Protein AF-A0A2W0B058-F1 (afdb_monomer_lite)

Secondary structure (DSSP, 8-state):
-HHHHHHHHHHHHTT-HHHHHHHHHHHHTT-TTHHHHHHHHGGG-S-SPP------TTSSTT-

Foldseek 3Di:
DPPVLVVLLVCVVVPPVVSVVVLVCCCVVVPPCNVVSCVVCVVVDDPDDDDDDDDDPPPPSVD

pLDDT: mean 93.55, std 7.87, range [52.62, 98.19]

Structure (mmCIF, N/CA/C/O backbone):
data_AF-A0A2W0B058-F1
#
_entry.id   AF-A0A2W0B058-F1
#
loop_
_atom_site.group_PDB
_atom_site.id
_atom_site.type_symbol
_atom_site.label_atom_id
_atom_site.label_alt_id
_atom_site.label_comp_id
_atom_site.label_asym_id
_atom_site.label_entity_id
_atom_site.label_seq_id
_atom_site.pdbx_PDB_ins_code
_atom_site.Cartn_x
_atom_site.Cartn_y
_atom_site.Cartn_z
_atom_site.occupancy
_atom_site.B_iso_or_equiv
_atom_site.auth_seq_id
_atom_site.auth_comp_id
_atom_site.auth_asym_id
_atom_site.auth_atom_id
_atom_site.pdbx_PDB_model_num
ATOM 1 N N . MET A 1 1 ? -8.028 9.262 19.733 1.00 52.62 1 MET A N 1
ATOM 2 C CA . MET A 1 1 ? -7.385 8.860 18.459 1.00 52.62 1 MET A CA 1
ATOM 3 C C . MET A 1 1 ? -8.378 8.380 17.385 1.00 52.62 1 MET A C 1
ATOM 5 O O . MET A 1 1 ? -7.943 7.993 16.313 1.00 52.62 1 MET A O 1
ATOM 9 N N . SER A 1 2 ? -9.697 8.455 17.604 1.00 60.31 2 SER A N 1
ATOM 10 C CA . SER A 1 2 ? -10.721 7.859 16.725 1.00 60.31 2 SER A CA 1
ATOM 11 C C . SER A 1 2 ? -11.083 8.682 15.474 1.00 60.31 2 SER A C 1
ATOM 13 O O . SER A 1 2 ? -11.174 8.107 14.396 1.00 60.31 2 SER A O 1
ATOM 15 N N . ASN A 1 3 ? -11.224 10.012 15.565 1.00 71.94 3 ASN A N 1
ATOM 16 C CA . ASN A 1 3 ? -11.708 10.814 14.422 1.00 71.94 3 ASN A CA 1
ATOM 17 C C . ASN A 1 3 ? -10.724 10.905 13.246 1.00 71.94 3 ASN A C 1
ATOM 19 O O . ASN A 1 3 ? -11.122 10.719 12.101 1.00 71.94 3 ASN A O 1
ATOM 23 N N . ASN A 1 4 ? -9.436 11.153 13.505 1.00 82.19 4 ASN A N 1
ATOM 24 C CA . ASN A 1 4 ? -8.452 11.282 12.419 1.00 82.19 4 ASN A CA 1
ATOM 25 C C . ASN A 1 4 ? -8.181 9.953 11.707 1.00 82.19 4 ASN A C 1
ATOM 27 O O . ASN A 1 4 ? -7.852 9.946 10.524 1.00 82.19 4 ASN A O 1
ATOM 31 N N . PHE A 1 5 ? -8.313 8.836 12.422 1.00 87.81 5 PHE A N 1
ATOM 32 C CA . PHE A 1 5 ? -8.059 7.511 11.874 1.00 87.81 5 PHE A CA 1
ATOM 33 C C . PHE A 1 5 ? -9.174 7.064 10.925 1.00 87.81 5 PHE A C 1
ATOM 35 O O . PHE A 1 5 ? -8.903 6.624 9.810 1.00 87.81 5 PHE A O 1
ATOM 42 N N . GLN A 1 6 ? -10.429 7.266 11.332 1.00 89.50 6 GLN A N 1
ATOM 43 C CA . GLN A 1 6 ? -11.591 7.000 10.488 1.00 89.50 6 GLN A CA 1
ATOM 44 C C . GLN A 1 6 ? -11.584 7.886 9.231 1.00 89.50 6 GLN A C 1
ATOM 46 O O . GLN A 1 6 ? -11.747 7.381 8.122 1.00 89.50 6 GLN A O 1
ATOM 51 N N . LEU A 1 7 ? -11.285 9.182 9.394 1.00 93.62 7 LEU A N 1
ATOM 52 C CA . LEU A 1 7 ? -11.176 10.125 8.279 1.00 93.62 7 LEU A CA 1
ATOM 53 C C . LEU A 1 7 ? -10.083 9.714 7.279 1.00 93.62 7 LEU A C 1
ATOM 55 O O . LEU A 1 7 ? -10.278 9.833 6.072 1.00 93.62 7 LEU A O 1
ATOM 59 N N . LEU A 1 8 ? -8.942 9.206 7.758 1.00 94.19 8 LEU A N 1
ATOM 60 C CA . LEU A 1 8 ? -7.873 8.710 6.888 1.00 94.19 8 LEU A CA 1
ATOM 61 C C . LEU A 1 8 ? -8.345 7.526 6.035 1.00 94.19 8 LEU A C 1
ATOM 63 O O . LEU A 1 8 ? -8.068 7.500 4.838 1.00 94.19 8 LEU A O 1
ATOM 67 N N . ILE A 1 9 ? -9.056 6.568 6.635 1.00 94.50 9 ILE A N 1
ATOM 68 C CA . ILE A 1 9 ? -9.593 5.395 5.930 1.00 94.50 9 ILE A CA 1
ATOM 69 C C . ILE A 1 9 ? -10.615 5.827 4.875 1.00 94.50 9 ILE A C 1
ATOM 71 O O . ILE A 1 9 ? -10.567 5.347 3.744 1.00 94.50 9 ILE A O 1
ATOM 75 N N . GLU A 1 10 ? -11.515 6.748 5.218 1.00 95.94 10 GLU A N 1
ATOM 76 C CA . GLU A 1 10 ? -12.508 7.289 4.285 1.00 95.94 10 GLU A CA 1
ATOM 77 C C . GLU A 1 10 ? -11.848 8.015 3.111 1.00 95.94 10 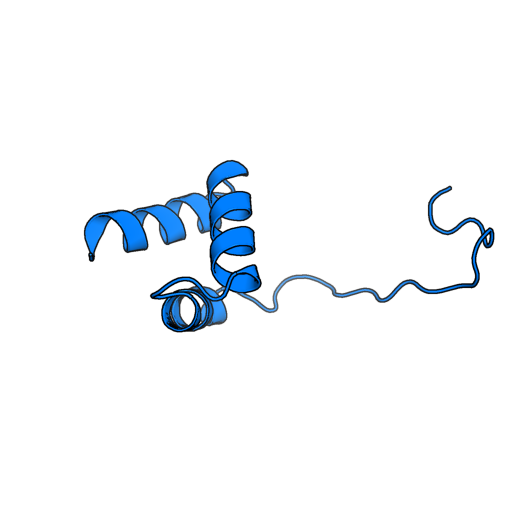GLU A C 1
ATOM 79 O O . GLU A 1 10 ? -12.163 7.723 1.959 1.00 95.94 10 GLU A O 1
ATOM 84 N N . GLN A 1 11 ? -10.880 8.894 3.381 1.00 97.12 11 GLN A N 1
ATOM 85 C CA . GLN A 1 11 ? -10.132 9.605 2.341 1.00 97.12 11 GLN A CA 1
ATOM 86 C C . GLN A 1 11 ? -9.346 8.650 1.439 1.00 97.12 11 G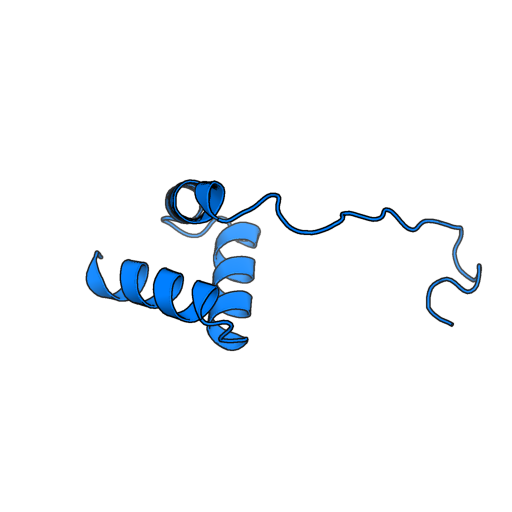LN A C 1
ATOM 88 O O . GLN A 1 11 ? -9.349 8.810 0.220 1.00 97.12 11 GLN A O 1
ATOM 93 N N . LEU A 1 12 ? -8.696 7.638 2.019 1.00 96.75 12 LEU A N 1
ATOM 94 C CA . LEU A 1 12 ? -7.940 6.642 1.264 1.00 96.75 12 LEU A CA 1
ATOM 95 C C . LEU A 1 12 ? -8.859 5.822 0.355 1.00 96.75 12 LEU A C 1
ATOM 97 O O . LEU A 1 12 ? -8.560 5.653 -0.825 1.00 96.75 12 LEU A O 1
ATOM 101 N N . ARG A 1 13 ? -10.007 5.364 0.870 1.00 95.06 13 ARG A N 1
ATOM 102 C CA . ARG A 1 13 ? -11.018 4.650 0.072 1.00 95.06 13 ARG A CA 1
ATOM 103 C C . ARG A 1 13 ? -11.690 5.542 -0.971 1.00 95.06 13 ARG A C 1
ATOM 105 O O . ARG A 1 13 ? -12.118 5.036 -2.002 1.00 95.06 13 ARG A O 1
ATOM 112 N N . GLY A 1 14 ? -11.755 6.848 -0.718 1.00 96.69 14 GLY A N 1
ATOM 113 C CA . GLY A 1 14 ? -12.179 7.865 -1.679 1.00 96.69 14 GLY A CA 1
ATOM 114 C C . GLY A 1 14 ? -11.132 8.194 -2.750 1.00 96.69 14 GLY A C 1
ATOM 115 O O . GLY A 1 14 ? -11.425 8.978 -3.648 1.00 96.69 14 GLY A O 1
ATOM 116 N N . GLY A 1 15 ? -9.931 7.609 -2.679 1.00 96.50 15 GLY A N 1
ATOM 117 C CA . GLY A 1 15 ? -8.872 7.793 -3.670 1.00 96.50 15 GLY A CA 1
ATOM 118 C C . GLY A 1 15 ? -7.986 9.024 -3.457 1.00 96.50 15 GLY A C 1
ATOM 119 O O . GLY A 1 15 ? -7.304 9.423 -4.396 1.00 96.50 15 GLY A O 1
ATOM 120 N N . ASP A 1 16 ? -7.960 9.633 -2.263 1.00 98.19 16 ASP A N 1
ATOM 121 C CA . ASP A 1 16 ? -7.063 10.764 -1.969 1.00 98.19 16 ASP A CA 1
ATOM 122 C C . ASP A 1 16 ? -5.582 10.304 -1.995 1.00 98.19 16 ASP A C 1
ATOM 124 O O . ASP A 1 16 ? -5.163 9.510 -1.140 1.00 98.19 16 ASP A O 1
ATOM 128 N N . PRO A 1 17 ? -4.742 10.824 -2.917 1.00 97.81 17 PRO A N 1
ATOM 129 C CA . PRO A 1 17 ? -3.346 10.394 -3.041 1.00 97.81 17 PRO A CA 1
ATOM 130 C C . PRO A 1 17 ? -2.481 10.718 -1.816 1.00 97.81 17 PRO A C 1
ATOM 132 O O . PRO A 1 17 ? -1.534 9.995 -1.508 1.00 97.81 17 PRO A O 1
ATOM 135 N N . ARG A 1 18 ? -2.793 11.793 -1.081 1.00 97.31 18 ARG A N 1
ATOM 136 C CA . ARG A 1 18 ? -2.071 12.159 0.147 1.00 97.31 18 ARG A CA 1
ATOM 137 C C . ARG A 1 18 ? -2.462 11.239 1.296 1.00 97.31 18 ARG A C 1
ATOM 139 O O . ARG A 1 18 ? -1.610 10.920 2.120 1.00 97.31 18 ARG A O 1
ATOM 146 N N . ALA A 1 19 ? -3.726 10.821 1.372 1.00 97.19 19 ALA A N 1
ATOM 147 C CA . ALA A 1 19 ? -4.160 9.808 2.330 1.00 97.19 19 ALA A CA 1
ATOM 148 C C . ALA A 1 19 ? -3.465 8.467 2.072 1.00 97.19 19 ALA A C 1
ATOM 150 O O . ALA A 1 19 ? -2.964 7.862 3.019 1.00 97.19 19 ALA A O 1
ATOM 151 N N . LEU A 1 20 ? -3.344 8.064 0.801 1.00 97.50 20 LEU A N 1
ATOM 152 C CA . LEU A 1 20 ? -2.572 6.887 0.401 1.00 97.50 20 LEU A CA 1
ATOM 153 C C . LEU A 1 20 ? -1.101 6.995 0.827 1.00 97.50 20 LEU A C 1
ATOM 155 O O . LEU A 1 20 ? -0.603 6.100 1.504 1.00 97.50 20 LEU A O 1
ATOM 159 N N . ALA A 1 21 ? -0.424 8.101 0.498 1.00 97.88 21 ALA A N 1
ATOM 160 C CA . ALA A 1 21 ? 0.976 8.309 0.871 1.00 97.88 21 ALA A CA 1
ATOM 161 C C . ALA A 1 21 ? 1.192 8.228 2.394 1.00 97.88 21 ALA A C 1
ATOM 163 O O . ALA A 1 21 ? 2.106 7.547 2.852 1.00 97.88 21 ALA A O 1
ATOM 164 N N . ARG A 1 22 ? 0.310 8.853 3.190 1.00 96.25 22 ARG A N 1
ATOM 165 C CA . ARG A 1 22 ? 0.360 8.762 4.660 1.00 96.25 22 ARG A CA 1
ATOM 166 C C . ARG A 1 22 ? 0.192 7.328 5.156 1.00 96.25 22 ARG A C 1
ATOM 168 O O . ARG A 1 22 ? 0.939 6.915 6.033 1.00 96.25 22 ARG A O 1
ATOM 175 N N . ALA A 1 23 ? -0.760 6.575 4.604 1.00 96.69 23 ALA A N 1
ATOM 176 C CA . ALA A 1 23 ? -0.979 5.184 4.992 1.00 96.69 23 ALA A CA 1
ATOM 177 C C . ALA A 1 23 ? 0.230 4.296 4.667 1.00 96.69 23 ALA A C 1
ATOM 179 O O . ALA A 1 23 ? 0.633 3.507 5.520 1.00 96.69 23 ALA A O 1
ATOM 180 N N . ILE A 1 24 ? 0.843 4.469 3.488 1.00 97.62 24 ILE A N 1
ATOM 181 C CA . ILE A 1 24 ? 2.087 3.778 3.111 1.00 97.62 24 ILE A CA 1
ATOM 182 C C . ILE A 1 24 ? 3.175 4.082 4.143 1.00 97.62 24 ILE A C 1
ATOM 184 O O . ILE A 1 24 ? 3.699 3.162 4.762 1.00 97.62 24 ILE A O 1
ATOM 188 N N . SER A 1 25 ? 3.439 5.363 4.422 1.00 97.75 25 SER A N 1
ATOM 189 C CA . SER A 1 25 ? 4.457 5.760 5.400 1.00 97.75 25 SER A CA 1
ATOM 190 C C . SER A 1 25 ? 4.169 5.255 6.818 1.00 97.75 25 SER A C 1
ATOM 192 O O . SER A 1 25 ? 5.100 4.895 7.534 1.00 97.75 25 SER A O 1
ATOM 194 N N . THR A 1 26 ? 2.904 5.219 7.248 1.00 96.50 26 THR A N 1
ATOM 195 C CA . THR A 1 26 ? 2.503 4.649 8.545 1.00 96.50 26 THR A CA 1
ATOM 196 C C . THR A 1 26 ? 2.847 3.165 8.634 1.00 96.50 26 THR A C 1
ATOM 198 O O . THR A 1 26 ? 3.357 2.726 9.667 1.00 96.50 26 THR A O 1
ATOM 201 N N . VAL A 1 27 ? 2.583 2.408 7.566 1.00 97.31 27 VAL A N 1
ATOM 202 C CA . VAL A 1 27 ? 2.860 0.970 7.503 1.00 97.31 27 VAL A CA 1
ATOM 203 C C . VAL A 1 27 ? 4.358 0.704 7.413 1.00 97.31 27 VAL A C 1
ATOM 205 O O . VAL A 1 27 ? 4.863 -0.063 8.222 1.00 97.31 27 VAL A O 1
ATOM 208 N N . GLU A 1 28 ? 5.081 1.362 6.506 1.00 98.19 28 GLU A N 1
ATOM 209 C CA . GLU A 1 28 ? 6.522 1.144 6.297 1.00 98.19 28 GLU A CA 1
ATOM 210 C C . GLU A 1 28 ? 7.366 1.516 7.520 1.00 98.19 28 GLU A C 1
ATOM 212 O O . GLU A 1 28 ? 8.326 0.823 7.843 1.00 98.19 28 GLU A O 1
ATOM 217 N N . ASN A 1 29 ? 6.987 2.573 8.243 1.00 98.19 29 ASN A N 1
ATOM 218 C CA . ASN A 1 29 ? 7.713 3.010 9.439 1.00 98.19 29 ASN A CA 1
ATOM 219 C C . ASN A 1 29 ? 7.220 2.346 10.734 1.00 98.19 29 ASN A C 1
ATOM 221 O O . ASN A 1 29 ? 7.688 2.705 11.814 1.00 98.19 29 ASN A O 1
ATOM 225 N N . HIS A 1 30 ? 6.249 1.429 10.657 1.00 97.75 30 HIS A N 1
ATOM 226 C CA . HIS A 1 30 ? 5.666 0.746 11.817 1.00 97.75 30 HIS A CA 1
ATOM 227 C C . HIS A 1 30 ? 5.169 1.727 12.904 1.00 97.75 30 HIS A C 1
ATOM 229 O O . HIS A 1 30 ? 5.264 1.460 14.105 1.00 97.75 30 HIS A O 1
ATOM 235 N N . THR A 1 31 ? 4.638 2.890 12.505 1.00 96.19 31 THR A N 1
ATOM 236 C CA . THR A 1 31 ? 4.184 3.917 13.460 1.00 96.19 31 THR A CA 1
ATOM 237 C C . THR A 1 31 ? 2.976 3.424 14.266 1.00 96.19 31 THR A C 1
ATOM 239 O O . THR A 1 31 ? 2.203 2.623 13.738 1.00 96.19 31 THR A O 1
ATOM 242 N N . PRO A 1 32 ? 2.737 3.899 15.503 1.00 94.81 32 PRO A N 1
ATOM 243 C CA . PRO A 1 32 ? 1.611 3.440 16.322 1.00 94.81 32 PRO A CA 1
ATOM 244 C C . PRO A 1 32 ? 0.274 3.398 15.559 1.00 94.81 32 PRO A C 1
ATOM 246 O O . PRO A 1 32 ? -0.110 4.377 14.922 1.00 94.81 32 PRO A O 1
ATOM 249 N N . GLY A 1 33 ? -0.432 2.264 15.623 1.00 93.19 33 GLY A N 1
ATOM 250 C CA . GLY A 1 33 ? -1.696 2.050 14.904 1.00 93.19 33 GLY A CA 1
ATOM 251 C C . GLY A 1 33 ? -1.565 1.472 13.487 1.00 93.19 33 GLY A C 1
ATOM 252 O O . GLY A 1 33 ? -2.579 1.282 12.814 1.00 93.19 33 GLY A O 1
ATOM 253 N N . TRP A 1 34 ? -0.348 1.187 13.003 1.00 96.62 34 TRP A N 1
ATOM 254 C CA . TRP A 1 34 ? -0.128 0.636 11.656 1.00 96.62 34 TRP A CA 1
ATOM 255 C C . TRP A 1 34 ? -0.836 -0.710 11.432 1.00 96.62 34 TRP A C 1
ATOM 257 O O . TRP A 1 34 ? -1.380 -0.962 10.356 1.00 96.62 34 TRP A O 1
ATOM 267 N N . SER A 1 35 ? -0.862 -1.575 12.449 1.00 97.06 35 SER A N 1
ATOM 268 C CA . SER A 1 35 ? -1.440 -2.917 12.334 1.00 97.06 35 SER A CA 1
ATOM 269 C C . SER A 1 35 ? -2.968 -2.863 12.289 1.00 97.06 35 SER A C 1
ATOM 271 O O . SER A 1 35 ? -3.617 -3.582 11.531 1.00 97.06 35 SER A O 1
ATOM 273 N N . GLU A 1 36 ? -3.546 -1.955 13.071 1.00 95.94 36 GLU A N 1
ATOM 274 C CA . GLU A 1 36 ? -4.961 -1.633 13.128 1.00 95.94 36 GLU A CA 1
ATOM 275 C C . GLU A 1 36 ? -5.418 -1.033 11.798 1.00 95.94 36 GLU A C 1
ATOM 277 O O . GLU A 1 36 ? -6.505 -1.361 11.325 1.00 95.94 36 GLU A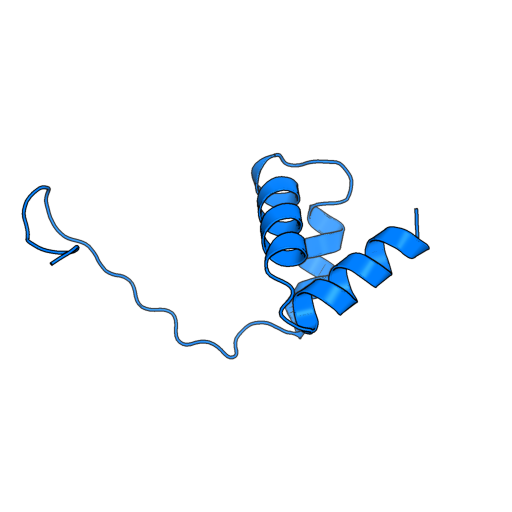 O 1
ATOM 282 N N . LEU A 1 37 ? -4.566 -0.222 11.159 1.00 95.31 37 LEU A N 1
ATOM 283 C CA . LEU A 1 37 ? -4.840 0.368 9.849 1.00 95.31 37 LEU A CA 1
ATOM 284 C C . LEU A 1 37 ? -4.945 -0.717 8.781 1.00 95.31 37 LEU A C 1
ATOM 286 O O . LEU A 1 37 ? -5.929 -0.755 8.045 1.00 95.31 37 LEU A O 1
ATOM 290 N N . LEU A 1 38 ? -3.979 -1.638 8.739 1.00 95.81 38 LEU A N 1
ATOM 291 C CA . LEU A 1 38 ? -4.022 -2.773 7.817 1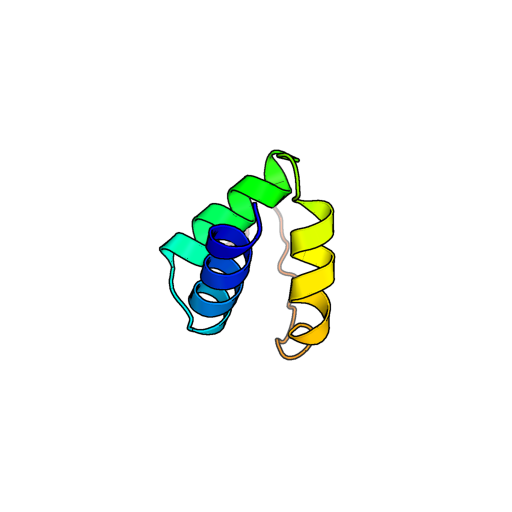.00 95.81 38 LEU A CA 1
ATOM 292 C C . LEU A 1 38 ? -5.257 -3.646 8.050 1.00 95.81 38 LEU A C 1
ATOM 294 O O . LEU A 1 38 ? -5.956 -3.972 7.093 1.00 95.81 38 LEU A O 1
ATOM 298 N N . LYS A 1 39 ? -5.571 -3.978 9.310 1.00 96.75 39 LYS A N 1
ATOM 299 C CA . LYS A 1 39 ? -6.770 -4.759 9.660 1.00 96.75 39 LYS A CA 1
ATOM 300 C C . LYS A 1 39 ? -8.057 -4.073 9.203 1.00 96.75 39 LYS A C 1
ATOM 302 O O . LYS A 1 39 ? -8.934 -4.740 8.666 1.00 96.75 39 LYS A O 1
ATOM 307 N N . ALA A 1 40 ? -8.169 -2.758 9.391 1.00 95.38 40 ALA A N 1
ATOM 308 C CA . ALA A 1 40 ? -9.345 -1.994 8.988 1.00 95.38 40 ALA A CA 1
ATOM 309 C C . ALA A 1 40 ? -9.481 -1.866 7.460 1.00 95.38 40 ALA A C 1
ATOM 311 O O . ALA A 1 40 ? -10.597 -1.804 6.948 1.00 95.38 40 ALA A O 1
ATOM 312 N N . LEU A 1 41 ? -8.360 -1.836 6.731 1.00 95.12 41 LEU A N 1
ATOM 313 C CA . LEU A 1 41 ? -8.345 -1.751 5.269 1.00 95.12 41 LEU A CA 1
ATOM 314 C C . LEU A 1 41 ? -8.539 -3.107 4.581 1.00 95.12 41 LEU A C 1
ATOM 316 O O . LEU A 1 41 ? -9.083 -3.142 3.479 1.00 95.12 41 LEU A O 1
ATOM 320 N N . PHE A 1 42 ? -8.137 -4.209 5.221 1.00 96.25 42 PHE A N 1
ATOM 321 C CA . PHE A 1 42 ? -8.142 -5.558 4.645 1.00 96.25 42 PHE A CA 1
ATOM 322 C C . PHE A 1 42 ? -9.465 -5.963 3.957 1.00 96.25 42 PHE A C 1
ATOM 324 O O . PHE A 1 42 ? -9.386 -6.463 2.831 1.00 96.25 42 PHE A O 1
ATOM 331 N N . PRO A 1 43 ? -10.667 -5.689 4.518 1.00 95.94 43 PRO A N 1
ATOM 332 C CA . PRO A 1 43 ? -11.941 -6.040 3.877 1.00 95.94 43 PRO A CA 1
ATOM 333 C C . PRO A 1 43 ? -12.199 -5.373 2.519 1.00 95.94 43 PRO A C 1
ATOM 335 O O . PRO A 1 43 ? -13.083 -5.811 1.793 1.00 95.94 43 PRO A O 1
ATOM 338 N N . TYR A 1 44 ? -11.465 -4.310 2.177 1.00 94.56 44 TYR A N 1
ATOM 339 C CA . TYR A 1 44 ? -11.615 -3.569 0.919 1.00 94.56 44 TYR A CA 1
ATOM 340 C C . TYR A 1 44 ? -10.552 -3.937 -0.130 1.00 94.56 44 TYR A C 1
ATOM 342 O O . TYR A 1 44 ? -10.456 -3.284 -1.169 1.00 94.56 44 TYR A O 1
ATOM 350 N N . THR A 1 45 ? -9.713 -4.938 0.148 1.00 95.12 45 THR A N 1
ATOM 351 C CA . THR A 1 45 ? -8.605 -5.358 -0.725 1.00 95.12 45 THR A CA 1
ATOM 352 C C . THR A 1 45 ? -8.968 -6.592 -1.565 1.00 95.12 45 THR A C 1
ATOM 354 O O . THR A 1 45 ? -10.064 -7.130 -1.462 1.00 95.12 45 THR A O 1
ATOM 357 N N . GLY A 1 46 ? -8.061 -7.040 -2.442 1.00 95.94 46 GLY A N 1
ATOM 358 C CA . GLY A 1 46 ? -8.235 -8.277 -3.224 1.00 95.94 46 GLY A CA 1
ATOM 359 C C . GLY A 1 46 ? -8.968 -8.123 -4.563 1.00 95.94 46 GLY A C 1
ATOM 360 O O . GLY A 1 46 ? -9.085 -9.089 -5.309 1.00 95.94 46 GLY A O 1
ATOM 361 N N . HIS A 1 47 ? -9.409 -6.912 -4.911 1.00 95.44 47 HIS A N 1
ATOM 362 C CA . HIS A 1 47 ? -10.088 -6.634 -6.184 1.00 95.44 47 HIS A CA 1
ATOM 363 C C . HIS A 1 47 ? -9.136 -6.283 -7.342 1.00 95.44 47 HIS A C 1
ATOM 365 O O . HIS A 1 47 ? -9.551 -6.264 -8.499 1.00 95.44 47 HIS A O 1
ATOM 371 N N . ALA A 1 48 ? -7.867 -5.989 -7.048 1.00 96.44 48 ALA A N 1
ATOM 372 C CA . ALA A 1 48 ? -6.867 -5.632 -8.050 1.00 96.44 48 ALA A CA 1
ATOM 373 C C . ALA A 1 48 ? -6.107 -6.868 -8.554 1.00 96.44 48 ALA A C 1
ATOM 375 O O . ALA A 1 48 ? -5.785 -7.776 -7.787 1.00 96.44 48 ALA A O 1
ATOM 376 N N . ARG A 1 49 ? -5.757 -6.881 -9.845 1.00 97.69 49 ARG A N 1
ATOM 37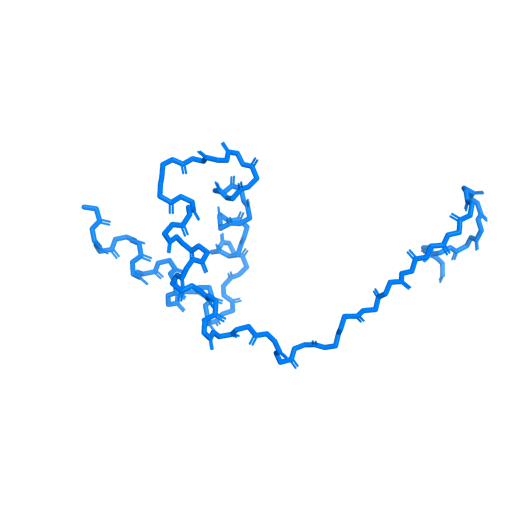7 C CA . ARG A 1 49 ? -4.845 -7.885 -10.404 1.00 97.69 49 ARG A CA 1
ATOM 378 C C . ARG A 1 49 ? -3.411 -7.562 -9.981 1.00 97.69 49 ARG A C 1
ATOM 380 O O . ARG A 1 49 ? -2.924 -6.473 -10.263 1.00 97.69 49 ARG A O 1
ATOM 387 N N . VAL A 1 50 ? -2.731 -8.520 -9.356 1.00 96.31 50 VAL A N 1
ATOM 388 C CA . VAL A 1 50 ? -1.323 -8.390 -8.952 1.00 96.31 50 VAL A CA 1
ATOM 389 C C . VAL A 1 50 ? -0.440 -9.075 -9.993 1.00 96.31 50 VAL A C 1
ATOM 391 O O . VAL A 1 50 ? -0.594 -10.267 -10.250 1.00 96.31 50 VAL A O 1
ATOM 394 N N . LEU A 1 51 ? 0.462 -8.315 -10.614 1.00 96.50 51 LEU A N 1
ATOM 395 C CA . LEU A 1 51 ? 1.391 -8.788 -11.644 1.00 96.50 51 LEU A CA 1
ATOM 396 C C . LEU A 1 51 ? 2.827 -8.593 -11.151 1.00 96.50 51 LEU A C 1
ATOM 398 O O . LEU A 1 51 ? 3.224 -7.477 -10.825 1.00 96.50 51 LEU A O 1
ATOM 402 N N . GLY A 1 52 ? 3.603 -9.676 -11.105 1.00 95.88 52 GLY A N 1
ATOM 403 C CA . GLY A 1 52 ? 5.032 -9.625 -10.801 1.00 95.88 52 GLY A CA 1
ATOM 404 C C . GLY A 1 52 ? 5.848 -9.421 -12.074 1.00 95.88 52 GLY A C 1
ATOM 405 O O . GLY A 1 52 ? 5.729 -10.203 -13.014 1.00 95.88 52 GLY A O 1
ATOM 406 N N . LEU A 1 53 ? 6.689 -8.391 -12.096 1.00 94.25 53 LEU A N 1
ATOM 407 C CA . LEU A 1 53 ? 7.604 -8.094 -13.198 1.00 94.25 53 LEU A CA 1
ATOM 408 C C . LEU A 1 53 ? 9.042 -8.130 -12.669 1.00 94.25 53 LEU A C 1
ATOM 410 O O . LEU A 1 53 ? 9.361 -7.471 -11.682 1.00 94.25 53 LEU A O 1
ATOM 414 N N . THR A 1 54 ? 9.911 -8.909 -13.313 1.00 93.38 54 THR A N 1
ATOM 415 C CA . THR A 1 54 ? 11.318 -9.099 -12.918 1.00 93.38 54 THR A CA 1
ATOM 416 C C . THR A 1 54 ? 12.227 -9.216 -14.144 1.00 93.38 54 THR A C 1
ATOM 418 O O . THR A 1 54 ? 11.755 -9.302 -15.273 1.00 93.38 54 THR A O 1
ATOM 421 N N . GLY A 1 55 ? 13.542 -9.154 -13.936 1.00 93.06 55 GLY A N 1
ATOM 422 C CA . GLY A 1 55 ? 14.570 -9.187 -14.978 1.00 93.06 55 GLY A CA 1
ATOM 423 C C . GLY A 1 55 ? 15.853 -8.502 -14.511 1.00 93.06 55 GLY A C 1
ATOM 424 O O . GLY A 1 55 ? 15.809 -7.628 -13.641 1.00 93.06 55 GLY A O 1
ATOM 425 N N . SER A 1 56 ? 16.992 -8.855 -15.101 1.00 94.88 56 SER A N 1
ATOM 426 C CA . SER A 1 56 ? 18.306 -8.289 -14.760 1.00 94.88 56 SER A CA 1
ATOM 427 C C . SER A 1 56 ? 18.374 -6.758 -14.942 1.00 94.88 56 SER A C 1
ATOM 429 O O . SER A 1 56 ? 17.527 -6.164 -15.630 1.00 94.88 56 SER A O 1
ATOM 431 N N . PRO A 1 57 ? 19.353 -6.071 -14.319 1.00 93.62 57 PRO A N 1
ATOM 432 C CA . PRO A 1 57 ? 19.642 -4.671 -14.629 1.00 93.62 57 PRO A CA 1
ATOM 433 C C . PRO A 1 57 ? 19.836 -4.480 -16.142 1.00 93.62 57 PRO A C 1
ATOM 435 O O . PRO A 1 57 ? 20.494 -5.291 -16.786 1.00 93.62 57 PRO A O 1
ATOM 438 N N . GLY A 1 58 ? 19.225 -3.445 -16.724 1.00 93.25 58 GLY A N 1
ATOM 439 C CA . GLY A 1 58 ? 19.294 -3.185 -18.169 1.00 93.25 58 GLY A CA 1
ATOM 440 C C . GLY A 1 58 ? 18.345 -4.006 -19.059 1.00 93.25 58 GLY A C 1
ATOM 441 O O . GLY A 1 58 ? 18.270 -3.722 -20.246 1.00 93.25 58 GLY A O 1
ATOM 442 N N . ALA A 1 59 ? 17.556 -4.949 -18.527 1.00 93.19 59 ALA A N 1
ATOM 443 C CA . ALA A 1 59 ? 16.620 -5.777 -19.313 1.00 93.19 59 ALA A CA 1
ATOM 444 C C . ALA A 1 59 ? 15.393 -5.035 -19.904 1.00 93.19 59 ALA A C 1
ATOM 446 O O . ALA A 1 59 ? 14.443 -5.680 -20.331 1.00 93.19 59 ALA A O 1
ATOM 447 N N . GLY A 1 60 ? 15.361 -3.699 -19.869 1.00 92.31 60 GLY A N 1
ATOM 448 C CA . GLY A 1 60 ? 14.284 -2.905 -20.479 1.00 92.31 60 GLY A CA 1
ATOM 449 C C . GLY A 1 60 ? 12.953 -2.853 -19.717 1.00 92.31 60 GLY A C 1
ATOM 450 O O . GLY A 1 60 ? 11.974 -2.388 -20.266 1.00 92.31 60 GLY A O 1
ATOM 451 N N . LYS A 1 61 ? 12.881 -3.280 -18.446 1.00 92.88 61 LYS A N 1
ATOM 452 C CA . LYS A 1 61 ? 11.617 -3.310 -17.662 1.00 92.88 61 LYS A CA 1
ATOM 453 C C . LYS A 1 61 ? 10.911 -1.956 -17.500 1.00 92.88 61 LYS A C 1
ATOM 455 O O . LYS A 1 61 ? 9.719 -1.929 -17.220 1.00 92.88 61 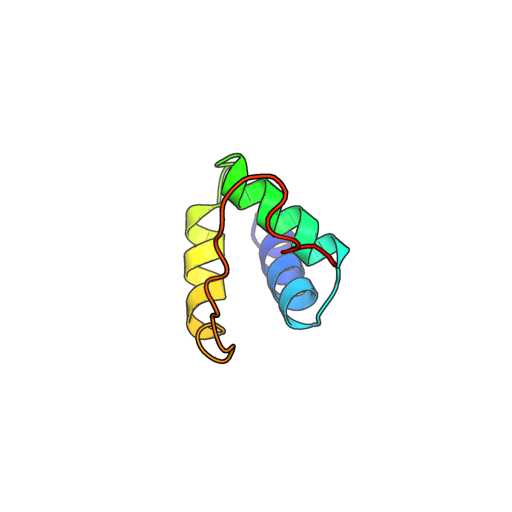LYS A O 1
ATOM 460 N N . SER A 1 62 ? 11.665 -0.863 -17.575 1.00 90.62 62 SER A N 1
ATOM 461 C CA . SER A 1 62 ? 11.159 0.504 -17.399 1.00 90.62 62 SER A CA 1
ATOM 462 C C . SER A 1 62 ? 10.974 1.235 -18.734 1.00 90.62 62 SER A C 1
ATOM 464 O O . SER A 1 62 ? 10.812 2.454 -18.723 1.00 90.62 62 SER A O 1
ATOM 466 N N . THR A 1 63 ? 11.082 0.520 -19.861 1.00 87.06 63 THR A N 1
ATOM 467 C CA . THR A 1 63 ? 10.949 1.030 -21.233 1.00 87.06 63 THR A CA 1
ATOM 468 C C . THR A 1 63 ? 9.706 0.433 -21.869 1.00 87.06 63 THR A C 1
ATOM 470 O O . THR A 1 63 ? 8.951 1.216 -22.479 1.00 87.06 63 THR A O 1
#

Radius of gyration: 15.37 Å; chains: 1; bounding box: 32×22×40 Å

Sequence (63 aa):
MSNNFQLLIEQLRGGDPRALARAISTVENHTPGWSELLKALFPYTGHARVLGLTGSPGAGKST